Protein AF-A0A6A4QRG5-F1 (afdb_monomer)

pLDDT: mean 81.93, std 15.3, range [39.56, 96.19]

Solvent-accessible surface area (backbone atoms only — not comparable to full-atom values): 4382 Å² total; per-residue (Å²): 138,84,80,67,91,61,81,96,55,82,76,89,60,88,91,52,96,76,87,89,77,94,61,71,88,61,34,80,60,64,41,77,47,87,75,54,69,47,77,43,96,85,74,49,75,44,75,38,64,53,53,60,50,71,83,85,87,77,89,130

Secondary structure (DSSP, 8-state):
-----STT-----TT-S----S-GGG-TT-EES---EEE-TTS-EEE--EE---------

Sequence (60 aa):
MNVAYGYCSWIVDSGASFHVSPHEGFFSNYKKGDYGTVKMGNHVISKISGIGDIVLLTDT

InterPro domains:
  IPR054722 Retrovirus-related Pol polyprotein from transposon TNT 1-94-like, beta-barrel domain [PF22936] (10-57)

Foldseek 3Di:
DDDPPDPPDDDDDPVDPDDDDPDQVQFPDWDADFPDWDQDPVRDIDTDRTDGDGDDDDDD

Radius of gyration: 12.64 Å; Cα contacts (8 Å, |Δi|>4): 56; chains: 1; bounding box: 35×22×29 Å

Organism: Lupinus albus (NCBI:txid3870)

Mean predicted aligned error: 7.12 Å

Structure (mmCIF, N/CA/C/O backbone):
data_AF-A0A6A4QRG5-F1
#
_entry.id   AF-A0A6A4QRG5-F1
#
loop_
_atom_site.group_PDB
_atom_site.id
_atom_site.type_symbol
_atom_site.label_atom_id
_atom_site.label_alt_id
_atom_site.label_comp_id
_atom_site.label_asym_id
_atom_site.label_entity_id
_atom_site.label_seq_id
_atom_site.pdbx_PDB_ins_code
_atom_site.Cartn_x
_atom_site.Cartn_y
_atom_site.Cartn_z
_atom_site.occupancy
_atom_site.B_iso_or_equiv
_atom_site.auth_seq_id
_atom_site.auth_comp_id
_atom_site.auth_asym_id
_atom_site.auth_atom_id
_atom_site.pdbx_PDB_model_num
ATOM 1 N N . MET A 1 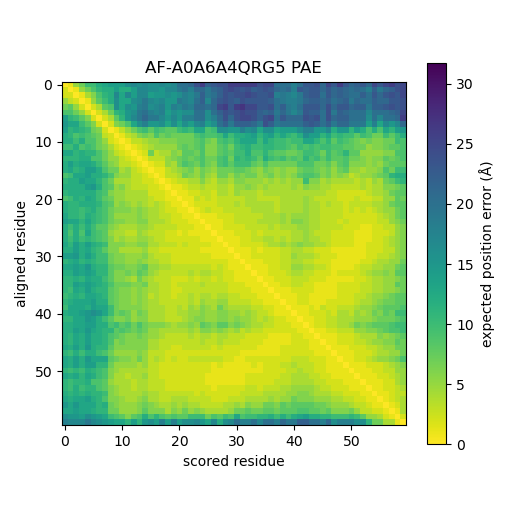1 ? -7.955 -5.728 -8.308 1.00 47.31 1 MET A N 1
ATOM 2 C CA . MET A 1 1 ? -7.754 -4.260 -8.264 1.00 47.31 1 MET A CA 1
ATOM 3 C C . MET A 1 1 ? -8.893 -3.590 -9.017 1.00 47.31 1 MET A C 1
ATOM 5 O O . MET A 1 1 ? -8.763 -3.325 -10.205 1.00 47.31 1 MET A O 1
ATOM 9 N N . ASN A 1 2 ? -10.025 -3.378 -8.347 1.00 39.56 2 ASN A N 1
ATOM 10 C CA . ASN A 1 2 ? -11.109 -2.561 -8.879 1.00 39.56 2 ASN A CA 1
ATOM 11 C C . ASN A 1 2 ? -11.104 -1.246 -8.099 1.00 39.56 2 ASN A C 1
ATOM 13 O O . ASN A 1 2 ? -11.570 -1.193 -6.966 1.00 39.56 2 ASN A O 1
ATOM 17 N N . VAL A 1 3 ? -10.486 -0.215 -8.669 1.00 46.81 3 VAL A N 1
ATOM 18 C CA . VAL A 1 3 ? -10.588 1.140 -8.128 1.00 46.81 3 VAL A CA 1
ATOM 19 C C . VAL A 1 3 ? -11.794 1.762 -8.815 1.00 46.81 3 VAL A C 1
ATOM 21 O O . VAL A 1 3 ? -11.700 2.191 -9.964 1.00 46.81 3 VAL A O 1
ATOM 24 N N . ALA A 1 4 ? -12.941 1.759 -8.134 1.00 44.34 4 ALA A N 1
ATOM 25 C CA . ALA A 1 4 ? -14.110 2.496 -8.586 1.00 44.34 4 ALA A CA 1
ATOM 26 C C . ALA A 1 4 ? -13.799 3.994 -8.468 1.00 44.34 4 ALA A C 1
ATOM 28 O O . ALA A 1 4 ? -13.829 4.591 -7.393 1.00 44.34 4 A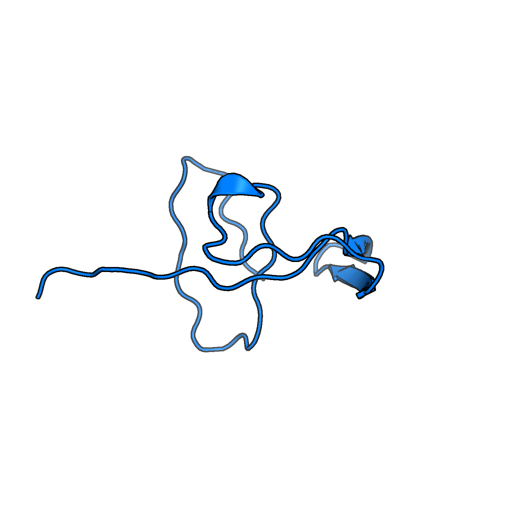LA A O 1
ATOM 29 N N . TYR A 1 5 ? -13.429 4.596 -9.596 1.00 48.47 5 TYR A N 1
ATOM 30 C CA . TYR A 1 5 ? -13.233 6.032 -9.736 1.00 48.47 5 TYR A CA 1
ATOM 31 C C . TYR A 1 5 ? -14.612 6.700 -9.840 1.00 48.47 5 TYR A C 1
ATOM 33 O O . TYR A 1 5 ? -15.082 7.046 -10.919 1.00 48.47 5 TYR A O 1
ATOM 41 N N . GLY A 1 6 ? -15.305 6.790 -8.705 1.00 47.41 6 GLY A N 1
ATOM 42 C CA . GLY A 1 6 ? -16.622 7.408 -8.597 1.00 47.41 6 GLY A CA 1
ATOM 43 C C . GLY A 1 6 ? -17.020 7.568 -7.135 1.00 47.41 6 GLY A C 1
ATOM 44 O O . GLY A 1 6 ? -17.411 6.599 -6.499 1.00 47.41 6 GLY A O 1
ATOM 45 N N . TYR A 1 7 ? -16.875 8.789 -6.610 1.00 51.09 7 TYR A N 1
ATOM 46 C CA . TYR A 1 7 ? -17.337 9.238 -5.288 1.00 51.09 7 TYR A CA 1
ATOM 47 C C . TYR A 1 7 ? -17.098 8.256 -4.130 1.00 51.09 7 TYR A C 1
ATOM 49 O O . TYR A 1 7 ? -17.992 7.503 -3.768 1.00 51.09 7 TYR A O 1
ATOM 57 N N . CYS A 1 8 ? -15.902 8.314 -3.529 1.00 58.44 8 CYS A N 1
ATOM 58 C CA . CYS A 1 8 ? -15.574 7.864 -2.162 1.00 58.44 8 CYS A CA 1
ATOM 59 C C . CYS A 1 8 ? -16.156 6.519 -1.674 1.00 58.44 8 CYS A C 1
ATOM 61 O O . CYS A 1 8 ? -16.259 6.312 -0.468 1.00 58.44 8 CYS A O 1
ATOM 63 N N . SER A 1 9 ? -16.525 5.598 -2.561 1.00 61.53 9 SER A N 1
ATOM 64 C CA . SER A 1 9 ? -17.102 4.310 -2.191 1.00 61.53 9 SER A CA 1
ATOM 65 C C . SER A 1 9 ? -16.028 3.241 -2.336 1.00 61.53 9 SER A C 1
ATOM 67 O O . SER A 1 9 ? -15.594 2.879 -3.429 1.00 61.53 9 SER A O 1
ATOM 69 N N . TRP A 1 10 ? -15.529 2.784 -1.192 1.00 68.12 10 TRP A N 1
ATOM 70 C CA . TRP A 1 10 ? -14.616 1.653 -1.131 1.00 68.12 10 TRP A CA 1
ATOM 71 C C . TRP A 1 10 ? -15.440 0.376 -1.249 1.00 68.12 10 TRP A C 1
ATOM 73 O O . TRP A 1 10 ? -16.343 0.145 -0.449 1.00 68.12 10 TRP A O 1
ATOM 83 N N . ILE A 1 11 ? -15.132 -0.459 -2.240 1.00 70.94 11 ILE A N 1
ATOM 84 C CA . ILE A 1 11 ? -15.653 -1.826 -2.297 1.00 70.94 11 ILE A CA 1
ATOM 85 C C . ILE A 1 11 ? -14.645 -2.706 -1.566 1.00 70.94 11 ILE A C 1
ATOM 87 O O . ILE A 1 11 ? -13.484 -2.788 -1.972 1.00 70.94 11 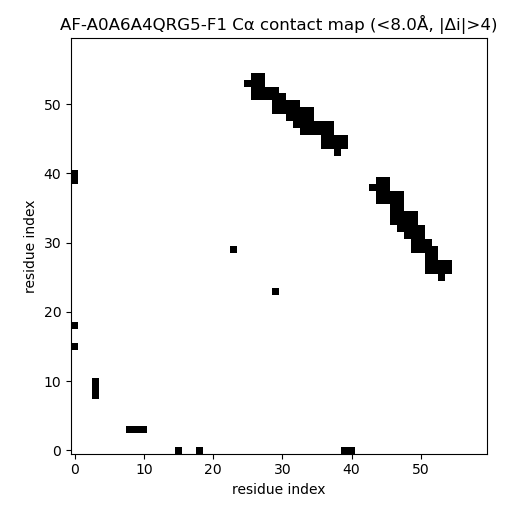ILE A O 1
ATOM 91 N N . VAL A 1 12 ? -15.079 -3.349 -0.483 1.00 75.12 12 VAL A N 1
ATOM 92 C CA . VAL A 1 12 ? -14.243 -4.305 0.248 1.00 75.12 12 VAL A CA 1
ATOM 93 C C . VAL A 1 12 ? -14.115 -5.571 -0.597 1.00 75.12 12 VAL A C 1
ATOM 95 O O . VAL A 1 12 ? -15.075 -6.314 -0.776 1.00 75.12 12 VAL A O 1
ATOM 98 N N . ASP A 1 13 ? -12.923 -5.796 -1.138 1.00 79.88 13 ASP A N 1
ATOM 99 C CA . ASP A 1 13 ? -12.564 -7.011 -1.869 1.00 79.88 13 ASP A CA 1
ATOM 100 C C . ASP A 1 13 ? -11.778 -7.939 -0.935 1.00 79.88 13 ASP A C 1
ATOM 102 O O . ASP A 1 13 ? -10.630 -7.655 -0.579 1.00 79.88 13 ASP A O 1
ATOM 106 N N . SER A 1 14 ? -12.410 -9.045 -0.525 1.00 80.06 14 SER A N 1
ATOM 107 C CA . SER A 1 14 ? -11.808 -10.064 0.345 1.00 80.06 14 SER A CA 1
ATOM 108 C C . SER A 1 14 ? -10.759 -10.925 -0.367 1.00 80.06 14 SER A C 1
ATOM 110 O O . SER A 1 14 ? -10.074 -11.712 0.283 1.00 80.06 14 SER A O 1
ATOM 112 N N . GLY A 1 15 ? -10.636 -10.814 -1.694 1.00 84.50 15 GLY A N 1
ATOM 113 C CA . GLY A 1 15 ? -9.641 -11.528 -2.494 1.00 84.50 15 GLY A CA 1
ATOM 114 C C . GLY A 1 15 ? -8.267 -10.854 -2.532 1.00 84.50 15 GLY A C 1
ATOM 115 O O . GLY A 1 15 ? -7.336 -11.412 -3.113 1.00 84.50 15 GLY A O 1
ATOM 116 N N . ALA A 1 16 ? -8.117 -9.670 -1.933 1.00 81.00 16 ALA A N 1
ATOM 117 C CA . ALA A 1 16 ? -6.871 -8.912 -1.928 1.00 81.00 16 ALA A CA 1
ATOM 118 C C . ALA A 1 16 ? -6.334 -8.722 -0.504 1.00 81.00 16 ALA A C 1
ATOM 120 O O . ALA A 1 16 ? -7.044 -8.262 0.386 1.00 81.00 16 ALA A O 1
ATOM 121 N N . SER A 1 17 ? -5.048 -9.022 -0.299 1.00 79.75 17 SER A N 1
ATOM 122 C CA . SER A 1 17 ? -4.381 -8.824 0.997 1.00 79.75 17 SER A CA 1
ATOM 123 C C . SER A 1 17 ? -4.050 -7.357 1.295 1.00 79.75 17 SER A C 1
ATOM 125 O O . SER A 1 17 ? -3.905 -7.001 2.458 1.00 79.75 17 SER A O 1
ATOM 127 N N . PHE A 1 18 ? -3.919 -6.510 0.266 1.00 79.62 18 PHE A N 1
ATOM 128 C CA . PHE A 1 18 ? -3.573 -5.092 0.405 1.00 79.62 18 PHE A CA 1
ATOM 129 C C . PHE A 1 18 ? -4.307 -4.239 -0.630 1.00 79.62 18 PHE A C 1
ATOM 131 O O . PHE A 1 18 ? -4.460 -4.641 -1.786 1.00 79.62 18 PHE A O 1
ATOM 138 N N . HIS A 1 19 ? -4.691 -3.029 -0.219 1.00 82.62 19 HIS A N 1
ATOM 139 C CA . HIS A 1 19 ? -5.335 -2.020 -1.061 1.00 82.62 19 HIS A CA 1
ATOM 140 C C . HIS A 1 19 ? -4.490 -0.745 -1.093 1.00 82.62 19 HIS A C 1
ATOM 142 O O . HIS A 1 19 ? -3.860 -0.389 -0.100 1.00 82.62 19 HIS A O 1
ATOM 148 N N . VAL A 1 20 ? -4.467 -0.054 -2.236 1.00 85.12 20 VAL A N 1
ATOM 149 C CA . VAL A 1 20 ? -3.711 1.198 -2.424 1.00 85.12 20 VAL A CA 1
ATOM 150 C C . VAL A 1 20 ? -4.689 2.360 -2.556 1.00 85.12 20 VAL A C 1
ATOM 152 O O . VAL A 1 20 ? -5.641 2.282 -3.330 1.00 85.12 20 VAL A O 1
ATOM 155 N N .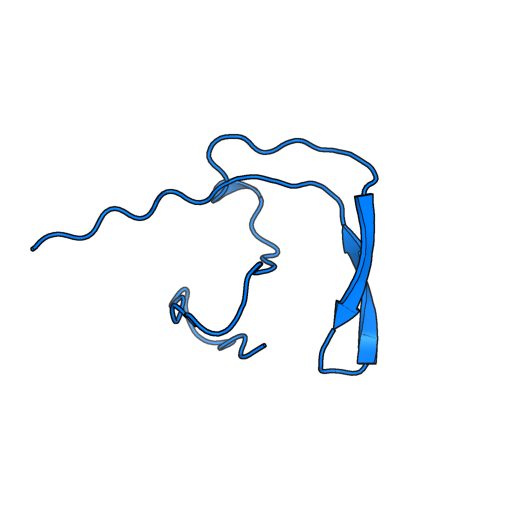 SER A 1 21 ? -4.429 3.454 -1.838 1.00 85.12 21 SER A N 1
ATOM 156 C CA . SER A 1 21 ? -5.205 4.696 -1.907 1.00 85.12 21 SER A CA 1
ATOM 157 C C . SER A 1 21 ? -4.283 5.911 -2.000 1.00 85.12 21 SER A C 1
ATOM 159 O O . SER A 1 21 ? -3.245 5.925 -1.339 1.00 85.12 21 SER A O 1
ATOM 161 N N . PRO A 1 22 ? -4.654 6.949 -2.774 1.00 84.19 22 PRO A N 1
ATOM 162 C CA . PRO A 1 22 ? -3.923 8.215 -2.802 1.00 84.19 22 PRO A CA 1
ATOM 163 C C . PRO A 1 22 ? -4.217 9.114 -1.584 1.00 84.19 22 PRO A C 1
ATOM 165 O O . PRO A 1 22 ? -3.593 10.161 -1.438 1.00 84.19 22 PRO A O 1
ATOM 168 N N . HIS A 1 23 ? -5.166 8.741 -0.720 1.00 86.44 23 HIS A N 1
ATOM 169 C CA . HIS A 1 23 ? -5.602 9.554 0.417 1.00 86.44 23 HIS A CA 1
ATOM 170 C C . HIS A 1 23 ? -4.871 9.148 1.701 1.00 86.44 23 HIS A C 1
ATOM 172 O O . HIS A 1 23 ? -5.300 8.236 2.406 1.00 86.44 23 HIS A O 1
ATOM 178 N N . GLU A 1 24 ? -3.791 9.861 2.022 1.00 87.94 24 GLU A N 1
ATOM 179 C CA . GLU A 1 24 ? -3.006 9.664 3.253 1.00 87.94 24 GLU A CA 1
ATOM 180 C C . GLU A 1 24 ? -3.857 9.804 4.532 1.00 87.94 24 GLU A C 1
ATOM 182 O O . GLU A 1 24 ? -3.670 9.066 5.493 1.00 87.94 24 GLU A O 1
ATOM 187 N N . GLY A 1 25 ? -4.851 10.699 4.528 1.00 88.88 25 GLY A N 1
ATOM 188 C CA . GLY A 1 25 ? -5.691 10.979 5.698 1.00 88.88 25 GLY A CA 1
ATOM 189 C C . GLY A 1 25 ? -6.616 9.840 6.147 1.00 88.88 25 GLY A C 1
ATOM 190 O O . GLY A 1 25 ? -7.237 9.963 7.196 1.00 88.88 25 GLY A O 1
ATOM 191 N N . PHE A 1 26 ? -6.735 8.746 5.387 1.00 88.06 26 PHE A N 1
ATOM 192 C CA . PHE A 1 26 ? -7.540 7.585 5.796 1.00 88.06 26 PHE A CA 1
ATOM 193 C C . PHE A 1 26 ? -6.797 6.623 6.724 1.00 88.06 26 PHE A C 1
ATOM 195 O O . PHE A 1 26 ? -7.421 5.778 7.364 1.00 88.06 26 PHE A O 1
ATOM 202 N N . PHE A 1 27 ? -5.472 6.715 6.780 1.00 91.56 27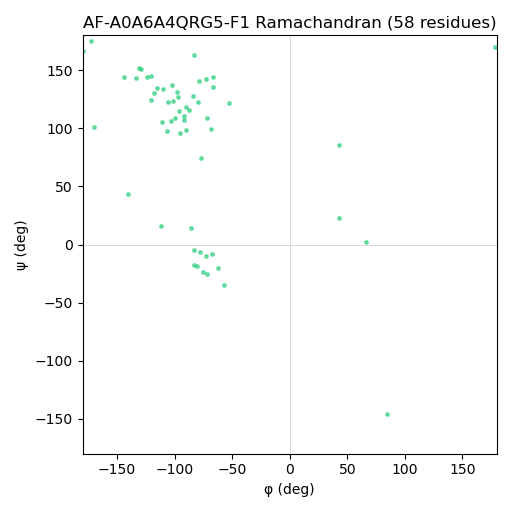 PHE A N 1
ATOM 203 C CA . PHE A 1 27 ? -4.658 5.794 7.554 1.00 91.56 27 PHE A CA 1
ATOM 204 C C . PHE A 1 27 ? -4.582 6.244 9.013 1.00 91.56 27 PHE A C 1
ATOM 206 O O . PHE A 1 27 ? -4.194 7.372 9.312 1.00 91.56 27 PHE A O 1
ATOM 213 N N . SER A 1 28 ? -4.894 5.335 9.933 1.00 93.12 28 SER A N 1
ATOM 214 C CA . SER A 1 28 ? -4.847 5.598 11.379 1.00 93.12 28 SER A CA 1
ATOM 215 C C . SER A 1 28 ? -3.420 5.706 11.929 1.00 93.12 28 SER A C 1
ATOM 217 O O . SER A 1 28 ? -3.180 6.360 12.941 1.00 93.12 28 SER A O 1
ATOM 219 N N . ASN A 1 29 ? -2.458 5.072 11.259 1.00 94.69 29 ASN A N 1
ATOM 220 C CA . A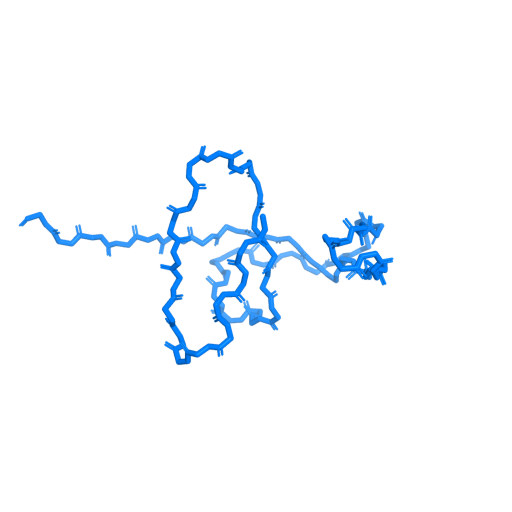SN A 1 29 ? -1.069 4.968 11.694 1.00 94.69 29 ASN A CA 1
ATOM 221 C C . ASN A 1 29 ? -0.092 5.115 10.517 1.00 94.69 29 ASN A C 1
ATOM 223 O O . ASN A 1 29 ? 0.868 4.350 10.405 1.00 94.69 29 ASN A O 1
ATOM 227 N N . TYR A 1 30 ? -0.344 6.084 9.631 1.00 95.06 30 TYR A N 1
ATOM 228 C CA . TYR A 1 30 ? 0.477 6.291 8.440 1.00 95.06 30 TYR A CA 1
ATOM 229 C C . TYR A 1 30 ? 1.968 6.423 8.773 1.00 95.06 30 TYR A C 1
ATOM 231 O O . TYR A 1 30 ? 2.397 7.316 9.509 1.00 95.06 30 TYR A O 1
ATOM 239 N N . LYS A 1 31 ? 2.772 5.541 8.185 1.00 96.19 31 LYS A N 1
ATOM 240 C CA . LYS A 1 31 ? 4.230 5.563 8.256 1.00 96.19 31 LYS A CA 1
ATOM 241 C C . LYS A 1 31 ? 4.767 5.929 6.889 1.00 96.19 31 LYS A C 1
ATOM 243 O O . LYS A 1 31 ? 4.771 5.113 5.968 1.00 96.19 31 LYS A O 1
ATOM 248 N N . LYS A 1 32 ? 5.236 7.168 6.772 1.00 96.19 32 LYS A N 1
ATOM 249 C CA . LYS A 1 32 ? 5.967 7.628 5.594 1.00 96.19 32 LYS A CA 1
ATOM 250 C C . LYS A 1 32 ? 7.306 6.897 5.503 1.00 96.19 32 LYS A C 1
ATOM 252 O O . LYS A 1 32 ? 8.023 6.790 6.497 1.00 96.19 32 LYS A O 1
ATOM 257 N N . GLY A 1 33 ? 7.662 6.437 4.312 1.00 95.81 33 GLY A N 1
ATOM 258 C CA . GLY A 1 33 ? 8.902 5.701 4.090 1.00 95.81 33 GLY A CA 1
ATOM 259 C C . GLY A 1 33 ? 9.041 5.246 2.646 1.00 95.81 33 GLY A C 1
ATOM 260 O O . GLY A 1 33 ? 8.106 5.364 1.857 1.00 95.81 33 GLY A O 1
ATOM 261 N N . ASP A 1 34 ? 10.223 4.745 2.296 1.00 95.38 34 ASP A N 1
ATOM 262 C CA . ASP A 1 34 ? 10.433 4.083 1.012 1.00 95.38 34 ASP A CA 1
ATOM 263 C C . ASP A 1 34 ? 10.197 2.582 1.171 1.00 95.38 34 ASP A C 1
ATOM 265 O O . ASP A 1 34 ? 10.973 1.889 1.828 1.00 95.38 34 ASP A O 1
ATOM 269 N N . TYR A 1 35 ? 9.108 2.098 0.580 1.00 94.00 35 TYR A N 1
ATOM 270 C CA . TYR A 1 35 ? 8.732 0.683 0.594 1.00 94.00 35 TYR A CA 1
ATOM 271 C C . TYR A 1 35 ? 8.837 0.054 -0.801 1.00 94.00 35 TYR A C 1
ATOM 273 O O . TYR A 1 35 ? 8.293 -1.021 -1.050 1.00 94.00 35 TYR A O 1
ATOM 281 N N . GLY A 1 36 ? 9.529 0.724 -1.728 1.00 95.25 36 GLY A N 1
ATOM 282 C CA . GLY A 1 36 ? 9.683 0.278 -3.104 1.00 95.25 36 GLY A CA 1
ATOM 283 C C . GLY A 1 36 ? 8.515 0.684 -4.001 1.00 95.25 36 GLY A C 1
ATOM 284 O O . GLY A 1 36 ? 7.950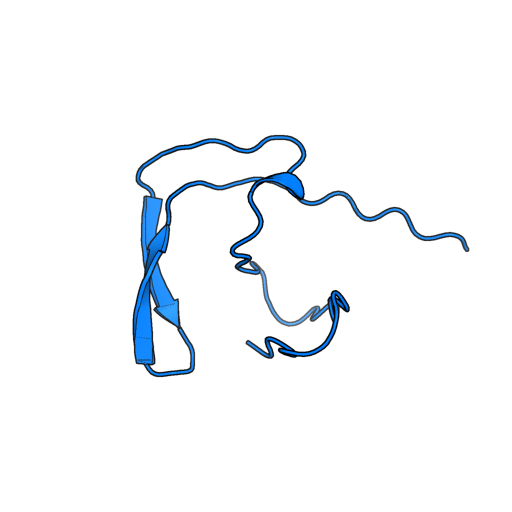 1.775 -3.887 1.00 95.25 36 GLY A O 1
ATOM 285 N N . THR A 1 37 ? 8.192 -0.182 -4.961 1.00 93.69 37 THR A N 1
ATOM 286 C CA . THR A 1 37 ? 7.206 0.108 -6.007 1.00 93.69 37 THR A CA 1
ATOM 287 C C . THR A 1 37 ? 6.200 -1.023 -6.159 1.00 93.69 37 THR A C 1
ATOM 289 O O . THR A 1 37 ? 6.509 -2.185 -5.903 1.00 93.69 37 THR A O 1
ATOM 292 N N . VAL A 1 38 ? 4.996 -0.679 -6.606 1.00 89.06 38 VAL A N 1
ATOM 293 C CA . VAL A 1 38 ? 3.931 -1.626 -6.935 1.00 89.06 38 VAL A CA 1
ATOM 294 C C . VAL A 1 38 ? 3.621 -1.548 -8.424 1.00 89.06 38 VAL A C 1
ATOM 296 O O . VAL A 1 38 ? 3.481 -0.458 -8.981 1.00 89.06 38 VAL A O 1
ATOM 299 N N . LYS A 1 39 ? 3.498 -2.708 -9.075 1.00 91.44 3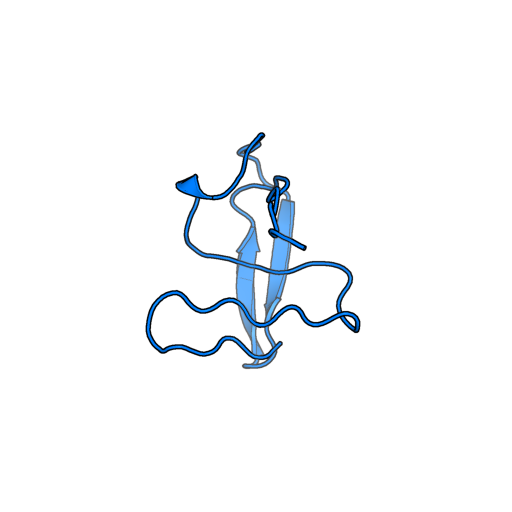9 LYS A N 1
ATOM 300 C CA . LYS A 1 39 ? 2.963 -2.809 -10.434 1.00 91.44 39 LYS A CA 1
ATOM 301 C C . LYS A 1 39 ? 1.447 -2.951 -10.350 1.00 91.44 39 LYS A C 1
ATOM 303 O O . LYS A 1 39 ? 0.940 -3.930 -9.810 1.00 91.44 39 LYS A O 1
ATOM 308 N N . MET A 1 40 ? 0.735 -1.963 -10.868 1.00 85.94 40 MET A N 1
ATOM 309 C CA . MET A 1 40 ? -0.723 -1.904 -10.849 1.00 85.94 40 MET A CA 1
ATOM 310 C C . MET A 1 40 ? -1.329 -2.720 -12.000 1.00 85.94 40 MET A C 1
ATOM 312 O O . MET A 1 40 ? -0.659 -3.040 -12.985 1.00 85.94 40 MET A O 1
ATOM 316 N N . GLY A 1 41 ? -2.625 -3.039 -11.897 1.00 82.69 41 GLY A N 1
ATOM 317 C CA . GLY A 1 41 ? -3.347 -3.816 -12.918 1.00 82.69 41 GLY A CA 1
ATOM 318 C C . GLY A 1 41 ? -3.415 -3.137 -14.294 1.00 82.69 41 GLY A C 1
ATOM 319 O O . GLY A 1 41 ? -3.584 -3.806 -15.306 1.00 82.69 41 GLY A O 1
ATOM 320 N N . ASN A 1 42 ? -3.212 -1.819 -14.349 1.00 87.38 42 ASN A N 1
ATOM 321 C CA . ASN A 1 42 ? -3.085 -1.049 -15.589 1.00 87.38 42 ASN A CA 1
ATOM 322 C C . ASN A 1 42 ? -1.646 -1.020 -16.149 1.00 87.38 42 ASN A C 1
ATOM 324 O O . ASN A 1 42 ? -1.347 -0.193 -17.003 1.00 87.38 42 ASN A O 1
ATOM 328 N N . HIS A 1 43 ? -0.756 -1.894 -15.668 1.00 90.69 43 HIS A N 1
ATOM 329 C CA . HIS A 1 43 ? 0.664 -1.986 -16.038 1.00 90.69 43 HIS A CA 1
ATOM 330 C C . HIS A 1 43 ? 1.542 -0.797 -15.627 1.00 90.69 43 HIS A C 1
ATOM 332 O O . HIS A 1 43 ? 2.745 -0.819 -15.893 1.00 90.69 43 HIS A O 1
ATOM 338 N N . VAL A 1 44 ? 0.991 0.204 -14.941 1.00 91.38 44 VAL A N 1
ATOM 339 C CA . VAL A 1 44 ? 1.766 1.327 -14.411 1.00 91.38 44 VAL A CA 1
ATOM 340 C C . VAL A 1 44 ? 2.471 0.905 -13.123 1.00 91.38 44 VAL A C 1
ATOM 342 O O . VAL A 1 44 ? 1.914 0.184 -12.294 1.00 91.38 44 VAL A O 1
ATOM 345 N N . ILE A 1 45 ? 3.706 1.370 -12.950 1.00 92.94 45 ILE A N 1
ATOM 346 C CA . ILE A 1 45 ? 4.480 1.201 -11.720 1.00 92.94 45 ILE A CA 1
ATOM 347 C C . ILE A 1 45 ? 4.347 2.480 -10.891 1.00 92.94 45 ILE A C 1
ATOM 349 O O . ILE A 1 45 ? 4.547 3.573 -11.417 1.00 92.94 45 ILE A O 1
ATOM 353 N N . SER A 1 46 ? 4.026 2.350 -9.604 1.00 91.31 46 SER A N 1
ATOM 354 C CA . SER A 1 46 ? 3.946 3.480 -8.671 1.00 91.31 46 SER A CA 1
ATOM 355 C C . SER A 1 46 ? 4.851 3.265 -7.465 1.00 91.31 46 SER A C 1
ATOM 357 O O . SER A 1 46 ? 4.968 2.145 -6.970 1.00 91.31 46 SER A O 1
ATOM 359 N N . LYS A 1 47 ? 5.462 4.342 -6.962 1.00 93.88 47 LYS A N 1
ATOM 360 C CA . LYS A 1 47 ? 6.198 4.323 -5.692 1.00 93.88 47 LYS A CA 1
ATOM 361 C C . LYS A 1 47 ? 5.226 4.241 -4.515 1.00 93.88 47 LYS A C 1
ATOM 363 O O . LYS A 1 47 ? 4.165 4.865 -4.541 1.00 93.88 47 LYS A O 1
ATOM 368 N N . ILE A 1 48 ? 5.609 3.493 -3.486 1.00 93.38 48 ILE A N 1
ATOM 369 C CA . ILE A 1 48 ? 4.893 3.430 -2.213 1.00 93.38 48 ILE A CA 1
ATOM 370 C C . ILE A 1 48 ? 5.498 4.488 -1.285 1.00 93.38 48 ILE A C 1
ATOM 372 O O . ILE A 1 48 ? 6.626 4.338 -0.820 1.00 93.38 48 ILE A O 1
ATOM 376 N N . SER A 1 49 ? 4.756 5.572 -1.050 1.00 93.25 49 SER A N 1
ATOM 377 C CA . SER A 1 49 ? 5.192 6.703 -0.209 1.00 93.25 49 SER A CA 1
ATOM 378 C C . SER A 1 49 ? 5.037 6.451 1.295 1.00 93.25 49 SER A C 1
ATOM 380 O O . SER A 1 49 ? 5.641 7.154 2.110 1.00 93.25 49 SER A O 1
ATOM 382 N N . GLY A 1 50 ? 4.215 5.470 1.660 1.00 94.69 50 GLY A N 1
ATOM 383 C CA . GLY A 1 50 ? 3.950 5.097 3.036 1.00 94.69 50 GLY A CA 1
ATOM 384 C C . GLY A 1 50 ? 2.979 3.931 3.142 1.00 94.69 50 GLY A C 1
ATOM 385 O O . GLY A 1 50 ? 2.333 3.559 2.160 1.00 94.69 50 GLY A O 1
ATOM 386 N N . ILE A 1 51 ? 2.900 3.357 4.339 1.00 94.62 51 ILE A N 1
ATOM 387 C CA . ILE A 1 51 ? 1.986 2.262 4.680 1.00 94.62 51 ILE A CA 1
ATOM 388 C C . ILE A 1 51 ? 1.219 2.604 5.955 1.00 94.62 51 ILE A C 1
ATOM 390 O O . ILE A 1 51 ? 1.732 3.312 6.821 1.00 94.62 51 ILE A O 1
ATOM 394 N N . GLY A 1 52 ? 0.007 2.083 6.088 1.00 94.50 52 GLY A N 1
ATOM 395 C CA . GLY A 1 52 ? -0.792 2.215 7.298 1.00 94.50 52 GLY A CA 1
ATOM 396 C C . GLY A 1 52 ? -2.059 1.376 7.225 1.00 94.50 52 GLY A C 1
ATOM 397 O O . GLY A 1 52 ? -2.382 0.805 6.182 1.00 94.50 52 GLY A O 1
ATOM 398 N N . ASP A 1 53 ? -2.788 1.363 8.330 1.00 92.69 53 ASP A N 1
ATOM 399 C CA . ASP A 1 53 ? -4.024 0.620 8.518 1.00 92.69 53 ASP A CA 1
ATOM 400 C C . ASP A 1 53 ? -5.234 1.549 8.410 1.00 92.69 53 ASP A C 1
ATOM 402 O O . ASP A 1 53 ? -5.251 2.652 8.974 1.00 92.69 53 ASP A O 1
ATOM 406 N N . ILE A 1 54 ? -6.268 1.074 7.719 1.00 88.00 54 ILE A N 1
ATOM 407 C CA . ILE A 1 54 ? -7.583 1.715 7.661 1.00 88.00 54 ILE A CA 1
ATOM 408 C C . ILE A 1 54 ? -8.504 0.960 8.616 1.00 88.00 54 ILE A C 1
ATOM 410 O O . ILE A 1 54 ? -8.689 -0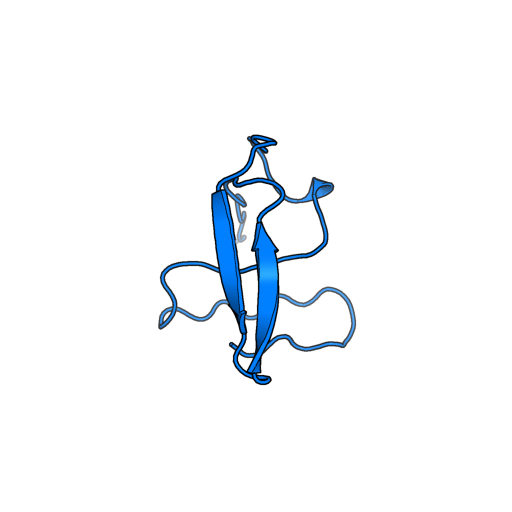.248 8.481 1.00 88.00 54 ILE A O 1
ATOM 414 N N . VAL A 1 55 ? -9.089 1.677 9.574 1.00 88.12 55 VAL A N 1
ATOM 415 C CA . VAL A 1 55 ? -10.053 1.113 10.525 1.00 88.12 55 VAL A CA 1
ATOM 416 C C . VAL A 1 55 ? -11.456 1.398 10.006 1.00 88.12 55 VAL A C 1
ATOM 418 O O . VAL A 1 55 ? -11.859 2.554 9.906 1.00 88.12 55 VAL A O 1
ATOM 421 N N . LEU A 1 56 ? -12.191 0.343 9.661 1.00 85.56 56 LEU A N 1
ATOM 422 C CA . LEU A 1 56 ? -13.586 0.436 9.241 1.00 85.56 56 LEU A CA 1
ATOM 423 C C . LEU A 1 56 ? -14.488 0.139 10.441 1.00 85.56 56 LEU A C 1
ATOM 425 O O . LEU A 1 56 ? -14.342 -0.892 11.093 1.00 85.56 56 LEU A O 1
ATOM 429 N N . LEU A 1 57 ? -15.416 1.050 10.716 1.00 85.44 57 LEU A N 1
ATOM 430 C CA . LEU A 1 57 ? -16.491 0.864 11.684 1.00 85.44 57 LEU A CA 1
ATOM 431 C C . LEU A 1 57 ? -17.774 0.645 10.886 1.00 85.44 57 LEU A C 1
ATOM 433 O O . LEU A 1 57 ? -18.126 1.473 10.047 1.00 85.44 57 LEU A O 1
ATOM 437 N N . THR A 1 58 ? -18.440 -0.480 11.116 1.00 82.81 58 THR A N 1
ATOM 438 C CA . THR A 1 58 ? -19.716 -0.811 10.480 1.00 82.81 58 THR A CA 1
ATOM 439 C C . THR A 1 58 ? -20.756 -1.011 11.563 1.00 82.81 58 THR A C 1
ATOM 441 O O . THR A 1 58 ? -20.554 -1.841 12.452 1.00 82.81 58 THR A O 1
ATOM 444 N N . ASP A 1 59 ? -21.858 -0.274 11.481 1.00 84.00 59 ASP A N 1
ATOM 445 C CA . ASP A 1 59 ? -23.031 -0.566 12.299 1.00 84.00 59 ASP A CA 1
ATOM 446 C C . ASP A 1 59 ? -23.631 -1.908 11.859 1.00 84.00 59 ASP A C 1
ATOM 448 O O . ASP A 1 59 ? -23.559 -2.276 10.681 1.00 84.00 59 ASP A O 1
ATOM 452 N N . THR A 1 60 ? -24.152 -2.660 12.830 1.00 68.94 60 THR A N 1
ATOM 453 C CA . THR A 1 60 ? -24.764 -3.983 12.614 1.00 68.94 60 THR A CA 1
ATOM 454 C C . THR A 1 60 ? -26.268 -3.871 12.452 1.00 68.94 60 THR A C 1
ATOM 456 O O . THR A 1 60 ? -26.869 -3.032 13.160 1.00 68.94 60 THR A O 1
#